Protein AF-A0A958J6W6-F1 (afdb_monomer_lite)

Structure (mmCIF, N/CA/C/O backbone):
data_AF-A0A958J6W6-F1
#
_entry.id   AF-A0A958J6W6-F1
#
loop_
_atom_site.group_PDB
_atom_site.id
_atom_site.type_symbol
_atom_site.label_atom_id
_atom_site.label_alt_id
_atom_site.label_comp_id
_atom_site.label_asym_id
_atom_site.label_entity_id
_atom_site.label_seq_id
_atom_site.pdbx_PDB_ins_code
_atom_site.Cartn_x
_atom_site.Cartn_y
_atom_site.Cartn_z
_atom_site.occupancy
_atom_site.B_iso_or_equiv
_atom_site.auth_seq_id
_atom_site.auth_comp_id
_atom_site.auth_asym_id
_atom_site.auth_atom_id
_atom_site.pdbx_PDB_model_num
ATOM 1 N N . MET A 1 1 ? -2.594 -6.835 36.289 1.00 61.44 1 MET A N 1
ATOM 2 C CA . MET A 1 1 ? -3.325 -6.197 35.176 1.00 61.44 1 MET A CA 1
ATOM 3 C C . MET A 1 1 ? -4.659 -6.892 35.037 1.00 61.44 1 MET A C 1
ATOM 5 O O . MET A 1 1 ? -4.694 -8.109 35.154 1.00 61.44 1 MET A O 1
ATOM 9 N N . ASP A 1 2 ? -5.726 -6.126 34.840 1.00 87.94 2 ASP A N 1
ATOM 10 C CA . ASP A 1 2 ? -7.043 -6.657 34.483 1.00 87.94 2 ASP A CA 1
ATOM 11 C C . ASP A 1 2 ? -6.951 -7.395 33.130 1.00 87.94 2 ASP A C 1
ATOM 13 O O . ASP A 1 2 ? -6.199 -6.972 32.248 1.00 87.94 2 ASP A O 1
ATOM 17 N N . GLN A 1 3 ? -7.680 -8.495 32.948 1.00 89.38 3 GLN A N 1
ATOM 18 C CA . GLN A 1 3 ? -7.662 -9.284 31.710 1.00 89.38 3 GLN A CA 1
ATOM 19 C C . GLN A 1 3 ? -8.033 -8.423 30.493 1.00 89.38 3 GLN A C 1
ATOM 21 O O . GLN A 1 3 ? -7.409 -8.541 29.438 1.00 89.38 3 GLN A O 1
ATOM 26 N N . ILE A 1 4 ? -8.978 -7.494 30.666 1.00 91.00 4 ILE A N 1
ATOM 27 C CA . ILE A 1 4 ? -9.380 -6.542 29.622 1.00 91.00 4 ILE A CA 1
ATOM 28 C C . ILE A 1 4 ? -8.216 -5.613 29.248 1.00 91.00 4 ILE A C 1
ATOM 30 O O . ILE A 1 4 ? -8.018 -5.318 28.072 1.00 91.00 4 ILE A O 1
ATOM 34 N N . SER A 1 5 ? -7.398 -5.193 30.221 1.00 92.69 5 SER A N 1
ATOM 35 C CA . SER A 1 5 ? -6.236 -4.332 29.953 1.00 92.69 5 SER A CA 1
ATOM 36 C C . SER A 1 5 ? -5.160 -5.041 29.122 1.00 92.69 5 SER A C 1
ATOM 38 O O . SER A 1 5 ? -4.642 -4.453 28.176 1.00 92.69 5 SER A O 1
ATOM 40 N N . VAL A 1 6 ? -4.889 -6.324 29.399 1.00 94.50 6 VAL A N 1
ATOM 41 C CA . VAL A 1 6 ? -3.948 -7.139 28.605 1.00 94.50 6 VAL A CA 1
ATOM 42 C C . VAL A 1 6 ? -4.459 -7.305 27.172 1.00 94.50 6 VAL A C 1
ATOM 44 O O . VAL A 1 6 ? -3.702 -7.130 26.216 1.00 94.50 6 VAL A O 1
ATOM 47 N N . LEU A 1 7 ? -5.749 -7.615 27.014 1.00 94.31 7 LEU A N 1
ATOM 48 C CA . LEU A 1 7 ? -6.381 -7.774 25.705 1.00 94.31 7 LEU A CA 1
ATOM 49 C C . LEU A 1 7 ? -6.313 -6.477 24.885 1.00 94.31 7 LEU A C 1
ATOM 51 O O . LEU A 1 7 ? -5.967 -6.507 23.704 1.00 94.31 7 LEU A O 1
ATOM 55 N N . LEU A 1 8 ? -6.592 -5.332 25.515 1.00 95.12 8 LEU A N 1
ATOM 56 C CA . LEU A 1 8 ? -6.532 -4.022 24.870 1.00 95.12 8 LEU A CA 1
ATOM 57 C C . LEU A 1 8 ? -5.110 -3.667 24.409 1.00 95.12 8 LEU A C 1
ATOM 59 O O . LEU A 1 8 ? -4.940 -3.106 23.325 1.00 95.12 8 LEU A O 1
ATOM 63 N N . GLU A 1 9 ? -4.082 -4.005 25.191 1.00 96.12 9 GLU A N 1
ATOM 64 C CA . GLU A 1 9 ? -2.683 -3.804 24.793 1.00 96.12 9 GLU A CA 1
ATOM 65 C C . GLU A 1 9 ? -2.299 -4.657 23.579 1.00 96.12 9 GLU A C 1
ATOM 67 O O . GLU A 1 9 ? -1.703 -4.143 22.628 1.00 96.12 9 GLU A O 1
ATOM 72 N N . GLN A 1 10 ? -2.688 -5.937 23.569 1.00 95.62 10 GLN A N 1
ATOM 73 C CA . GLN A 1 10 ? -2.473 -6.824 22.422 1.00 95.62 10 GLN A CA 1
ATOM 74 C C . GLN A 1 10 ? -3.181 -6.299 21.171 1.00 95.62 10 GLN A C 1
ATOM 76 O O . GLN A 1 10 ? -2.563 -6.210 20.108 1.00 95.62 10 GLN A O 1
ATOM 81 N N . TYR A 1 11 ? -4.444 -5.893 21.313 1.00 96.44 11 TYR A N 1
ATOM 82 C CA . TYR A 1 11 ? -5.234 -5.294 20.242 1.00 96.44 11 TYR A CA 1
ATOM 83 C C . TYR A 1 11 ? -4.547 -4.050 19.670 1.00 96.44 11 TYR A C 1
ATOM 85 O O . TYR A 1 11 ? -4.305 -3.975 18.466 1.00 96.44 11 TYR A O 1
ATOM 93 N N . LYS A 1 12 ? -4.142 -3.107 20.530 1.00 96.31 12 LYS A N 1
ATOM 94 C CA . LYS A 1 12 ? -3.478 -1.863 20.120 1.00 96.31 12 LYS A CA 1
ATOM 95 C C . LYS A 1 12 ? -2.192 -2.129 19.334 1.00 96.31 12 LYS A C 1
ATOM 97 O O . LYS A 1 12 ? -2.009 -1.562 18.258 1.00 96.31 12 LYS A O 1
ATOM 102 N N . LEU A 1 13 ? -1.324 -3.010 19.840 1.00 97.00 13 LEU A N 1
ATOM 103 C CA . LEU A 1 13 ? -0.083 -3.386 19.155 1.00 97.00 13 LEU A CA 1
ATOM 104 C C . LEU A 1 13 ? -0.365 -4.053 17.804 1.00 97.00 13 LEU A C 1
ATOM 106 O O . LEU A 1 13 ? 0.324 -3.794 16.816 1.00 97.00 13 LEU A O 1
ATOM 110 N N . TYR A 1 14 ? -1.381 -4.914 17.742 1.00 96.75 14 TYR A N 1
ATOM 111 C CA . TYR A 1 14 ? -1.708 -5.642 16.523 1.00 96.75 14 TYR A CA 1
ATOM 112 C C . TYR A 1 14 ? -2.305 -4.744 15.436 1.00 96.75 14 TYR A C 1
ATOM 114 O O . TYR A 1 14 ? -1.913 -4.851 14.269 1.00 96.75 14 TYR A O 1
ATOM 122 N N . VAL A 1 15 ? -3.180 -3.817 15.826 1.00 97.25 15 VAL A N 1
ATOM 123 C CA . VAL A 1 15 ? -3.728 -2.768 14.960 1.00 97.25 15 VAL A CA 1
ATOM 124 C C . VAL A 1 15 ? -2.617 -1.873 14.414 1.00 97.25 15 VAL A C 1
ATOM 126 O O . VAL A 1 15 ? -2.547 -1.651 13.206 1.00 97.25 15 VAL A O 1
ATOM 129 N N . GLU A 1 16 ? -1.679 -1.439 15.259 1.00 97.44 16 GLU A N 1
ATOM 130 C CA . GLU A 1 16 ? -0.529 -0.647 14.809 1.00 97.44 16 GLU A CA 1
ATOM 131 C C . GLU A 1 16 ? 0.316 -1.416 13.779 1.00 97.44 16 GLU A C 1
ATOM 133 O O . GLU A 1 16 ? 0.753 -0.868 12.765 1.00 97.44 16 GLU A O 1
ATOM 138 N N . MET A 1 17 ? 0.517 -2.721 13.979 1.00 96.44 17 MET A N 1
ATOM 139 C CA . MET A 1 17 ? 1.195 -3.555 12.987 1.00 96.44 17 MET A CA 1
ATOM 140 C C . MET A 1 17 ? 0.419 -3.673 11.668 1.00 96.44 17 MET A C 1
ATOM 142 O O . MET A 1 17 ? 1.054 -3.797 10.619 1.00 96.44 17 MET A O 1
ATOM 146 N N . ALA A 1 18 ? -0.917 -3.675 11.691 1.00 96.69 18 ALA A N 1
ATOM 147 C CA . ALA A 1 18 ? -1.735 -3.667 10.477 1.00 96.69 18 ALA A CA 1
ATOM 148 C C . ALA A 1 18 ? -1.599 -2.338 9.717 1.00 96.69 18 ALA A C 1
ATOM 150 O O . ALA A 1 18 ? -1.358 -2.341 8.507 1.00 96.69 18 ALA A O 1
ATOM 151 N N . ASP A 1 19 ? -1.615 -1.207 10.422 1.00 96.44 19 ASP A N 1
ATOM 152 C CA . ASP A 1 19 ? -1.372 0.103 9.813 1.00 96.44 19 ASP A CA 1
ATOM 153 C C . ASP A 1 19 ? 0.033 0.199 9.188 1.00 96.44 19 ASP A C 1
ATOM 155 O O . ASP A 1 19 ? 0.195 0.568 8.021 1.00 96.44 19 ASP A O 1
ATOM 159 N N . ARG A 1 20 ? 1.065 -0.288 9.891 1.00 97.19 20 ARG A N 1
ATOM 160 C CA . ARG A 1 20 ? 2.438 -0.356 9.356 1.00 97.19 20 ARG A CA 1
ATOM 161 C C . ARG A 1 20 ? 2.538 -1.163 8.052 1.00 97.19 20 ARG A C 1
ATOM 163 O O . ARG A 1 20 ? 3.375 -0.837 7.205 1.00 97.19 20 ARG A O 1
ATOM 170 N N . VAL A 1 21 ? 1.706 -2.192 7.849 1.00 96.62 21 VAL A N 1
ATOM 171 C CA . VAL A 1 21 ? 1.630 -2.925 6.566 1.00 96.62 21 VAL A CA 1
ATOM 172 C C . VAL A 1 21 ? 1.070 -2.030 5.460 1.00 96.62 21 VAL A C 1
ATOM 174 O O . VAL A 1 21 ? 1.618 -2.008 4.355 1.00 96.62 21 VAL A O 1
ATOM 177 N N . SER A 1 22 ? 0.032 -1.248 5.754 1.00 95.62 22 SER A N 1
ATOM 178 C CA . SER A 1 22 ? -0.544 -0.278 4.815 1.00 95.62 22 SER A CA 1
ATOM 179 C C . SER A 1 22 ? 0.453 0.824 4.440 1.00 95.62 22 SER A C 1
ATOM 181 O O . SER A 1 22 ? 0.615 1.121 3.250 1.00 95.62 22 SER A O 1
ATOM 183 N N . ILE A 1 23 ? 1.204 1.352 5.414 1.00 97.75 23 ILE A N 1
ATOM 184 C CA . ILE A 1 23 ? 2.298 2.310 5.181 1.00 97.75 23 ILE A CA 1
ATOM 185 C C . ILE A 1 23 ? 3.367 1.697 4.271 1.00 97.75 23 ILE A C 1
ATOM 187 O O . ILE A 1 23 ? 3.778 2.323 3.287 1.00 97.75 23 ILE A O 1
ATOM 191 N N . ARG A 1 24 ? 3.790 0.458 4.549 1.00 97.12 24 ARG A N 1
ATOM 192 C CA . ARG A 1 24 ? 4.804 -0.244 3.750 1.00 97.12 24 ARG A CA 1
ATOM 193 C C . ARG A 1 24 ? 4.335 -0.481 2.314 1.00 97.12 24 ARG A C 1
ATOM 195 O O . ARG A 1 24 ? 5.091 -0.216 1.383 1.00 97.12 24 ARG A O 1
ATOM 202 N N . ARG A 1 25 ? 3.071 -0.873 2.115 1.00 97.25 25 ARG A N 1
ATOM 203 C CA . ARG A 1 25 ? 2.450 -0.968 0.782 1.00 97.25 25 ARG A CA 1
ATOM 204 C C . ARG A 1 25 ? 2.529 0.368 0.035 1.00 97.25 25 ARG A C 1
ATOM 206 O O . ARG A 1 25 ? 2.893 0.392 -1.140 1.00 97.25 25 ARG A O 1
ATOM 213 N N . GLY A 1 26 ? 2.234 1.478 0.716 1.00 97.62 26 GLY A N 1
ATOM 214 C CA . GLY A 1 26 ? 2.348 2.827 0.157 1.00 97.62 26 GLY A CA 1
ATOM 215 C C . GLY A 1 26 ? 3.783 3.210 -0.225 1.00 97.62 26 GLY A C 1
ATOM 216 O O . GLY A 1 26 ? 4.007 3.773 -1.296 1.00 97.62 26 GLY A O 1
ATOM 217 N N . GLN A 1 27 ? 4.769 2.868 0.609 1.00 97.88 27 GLN A N 1
ATOM 218 C CA . GLN A 1 27 ? 6.191 3.072 0.307 1.00 97.88 27 GLN A CA 1
ATOM 219 C C . GLN A 1 27 ? 6.638 2.249 -0.907 1.00 97.88 27 GLN A C 1
ATOM 221 O O . GLN A 1 27 ? 7.286 2.792 -1.799 1.00 97.88 27 GLN A O 1
ATOM 226 N N . THR A 1 28 ? 6.245 0.975 -0.985 1.00 97.50 28 THR A N 1
ATOM 227 C CA . THR A 1 28 ? 6.544 0.113 -2.134 1.00 97.50 28 THR A CA 1
ATOM 228 C C . THR A 1 28 ? 5.930 0.652 -3.427 1.00 97.50 28 THR A C 1
ATOM 230 O O . THR A 1 28 ? 6.619 0.689 -4.442 1.00 97.50 28 THR A O 1
ATOM 233 N N . ASN A 1 29 ? 4.686 1.144 -3.400 1.00 97.69 29 ASN A N 1
ATOM 234 C CA . ASN A 1 29 ? 4.079 1.806 -4.562 1.00 97.69 29 ASN A CA 1
ATOM 235 C C . ASN A 1 29 ? 4.913 2.994 -5.048 1.00 97.69 29 ASN A C 1
ATOM 237 O O . ASN A 1 29 ? 5.252 3.068 -6.226 1.00 97.69 29 ASN A O 1
ATOM 241 N N . ARG A 1 30 ? 5.278 3.906 -4.138 1.00 98.25 30 ARG A N 1
ATOM 242 C CA . ARG A 1 30 ? 6.100 5.075 -4.484 1.00 98.25 30 ARG A CA 1
ATOM 243 C C . ARG A 1 30 ? 7.451 4.668 -5.066 1.00 98.25 30 ARG A C 1
ATOM 245 O O . ARG A 1 30 ? 7.872 5.245 -6.059 1.00 98.25 30 ARG A O 1
ATOM 252 N N . PHE A 1 31 ? 8.095 3.654 -4.491 1.00 98.12 31 PHE A N 1
ATOM 253 C CA . PHE A 1 31 ? 9.358 3.124 -4.998 1.00 98.12 31 PHE A CA 1
ATOM 254 C C . PHE A 1 31 ? 9.247 2.659 -6.458 1.00 98.12 31 PHE A C 1
ATOM 256 O O . PHE A 1 31 ? 10.030 3.109 -7.292 1.00 98.12 31 PHE A O 1
ATOM 263 N N . TYR A 1 32 ? 8.261 1.816 -6.788 1.00 98.12 32 TYR A N 1
ATOM 264 C CA . TYR A 1 32 ? 8.093 1.312 -8.157 1.00 98.12 32 TYR A CA 1
ATOM 265 C C . TYR A 1 32 ? 7.721 2.412 -9.153 1.00 98.12 32 TYR A C 1
ATOM 267 O O . TYR A 1 32 ? 8.249 2.419 -10.262 1.00 98.12 32 TYR A O 1
ATOM 275 N N . ILE A 1 33 ? 6.876 3.370 -8.759 1.00 98.25 33 ILE A N 1
ATOM 276 C CA . ILE A 1 33 ? 6.530 4.524 -9.603 1.00 98.25 33 ILE A CA 1
ATOM 277 C C . ILE A 1 33 ? 7.775 5.358 -9.916 1.00 98.25 33 ILE A C 1
ATOM 279 O O . ILE A 1 33 ? 8.011 5.680 -11.081 1.00 98.25 33 ILE A O 1
ATOM 283 N N . SER A 1 34 ? 8.594 5.675 -8.909 1.00 98.25 34 SER A N 1
ATOM 284 C CA . SER A 1 34 ? 9.837 6.428 -9.106 1.00 98.25 34 SER A CA 1
ATOM 285 C C . SER A 1 34 ? 10.835 5.657 -9.967 1.00 98.25 34 SER A C 1
ATOM 287 O O . SER A 1 34 ? 11.457 6.239 -10.852 1.00 98.25 34 SER A O 1
ATOM 289 N N . LEU A 1 35 ? 10.963 4.345 -9.751 1.00 97.75 35 LEU A N 1
ATOM 290 C CA . LEU A 1 35 ? 11.867 3.487 -10.514 1.00 97.75 35 LEU A CA 1
ATOM 291 C C . LEU A 1 35 ? 11.467 3.406 -11.994 1.00 97.75 35 LEU A C 1
ATOM 293 O O . LEU A 1 35 ? 12.309 3.605 -12.867 1.00 97.75 35 LEU A O 1
ATOM 297 N N . LEU A 1 36 ? 10.187 3.156 -12.283 1.00 97.25 36 LEU A N 1
ATOM 298 C CA . LEU A 1 36 ? 9.672 3.085 -13.653 1.00 97.25 36 LEU A CA 1
ATOM 299 C C . LEU A 1 36 ? 9.731 4.448 -14.354 1.00 97.25 36 LEU A C 1
ATOM 301 O O . LEU A 1 36 ? 10.129 4.517 -15.514 1.00 97.25 36 LEU A O 1
ATOM 305 N N . SER A 1 37 ? 9.412 5.534 -13.644 1.00 97.44 37 SER A N 1
ATOM 306 C CA . SER A 1 37 ? 9.566 6.900 -14.165 1.00 97.44 37 SER A CA 1
ATOM 307 C C . SER A 1 37 ? 11.027 7.218 -14.493 1.00 97.44 37 SER A C 1
ATOM 309 O O . SER A 1 37 ? 11.319 7.775 -15.547 1.00 97.44 37 SER A O 1
ATOM 311 N N . GLY A 1 38 ? 11.963 6.825 -13.624 1.00 96.62 38 GLY A N 1
ATOM 312 C CA . GLY A 1 38 ? 13.397 6.987 -13.860 1.00 96.62 38 GLY A CA 1
ATOM 313 C C . GLY A 1 38 ? 13.878 6.218 -15.092 1.00 96.62 38 GLY A C 1
ATOM 314 O O . GLY A 1 38 ? 14.588 6.779 -15.924 1.00 96.62 38 GLY A O 1
ATOM 315 N N . LEU A 1 39 ? 13.440 4.964 -15.252 1.00 94.81 39 LEU A N 1
ATOM 316 C CA . LEU A 1 39 ? 13.730 4.164 -16.447 1.00 94.81 39 LEU A CA 1
ATOM 317 C C . LEU A 1 39 ? 13.180 4.814 -17.720 1.00 94.81 39 LEU A C 1
ATOM 319 O O . LEU A 1 39 ? 13.890 4.871 -18.721 1.00 94.81 39 LEU A O 1
ATOM 323 N N . LEU A 1 40 ? 11.955 5.345 -17.679 1.00 94.75 40 LEU A N 1
ATOM 324 C CA . LEU A 1 40 ? 11.361 6.046 -18.816 1.00 94.75 40 LEU A CA 1
ATOM 325 C C . LEU A 1 40 ? 12.184 7.283 -19.205 1.00 94.75 40 LEU A C 1
ATOM 327 O O . LEU A 1 40 ? 12.506 7.460 -20.378 1.00 94.75 40 LEU A O 1
ATOM 331 N N . THR A 1 41 ? 12.591 8.095 -18.228 1.00 94.50 41 THR A N 1
ATOM 332 C CA . THR A 1 41 ? 13.458 9.260 -18.461 1.00 94.50 41 THR A CA 1
ATOM 333 C C . THR A 1 41 ? 14.790 8.858 -19.094 1.00 94.50 41 THR A C 1
ATOM 335 O O . THR A 1 41 ? 15.234 9.503 -20.042 1.00 94.50 41 THR A O 1
ATOM 338 N N . LEU A 1 42 ? 15.418 7.773 -18.628 1.00 90.19 42 LEU A N 1
ATOM 339 C CA . LEU A 1 42 ? 16.659 7.267 -19.225 1.00 90.19 42 LEU A CA 1
ATOM 340 C C . LEU A 1 42 ? 16.465 6.863 -20.691 1.00 90.19 42 LEU A C 1
ATOM 342 O O . LEU A 1 42 ? 17.295 7.212 -21.5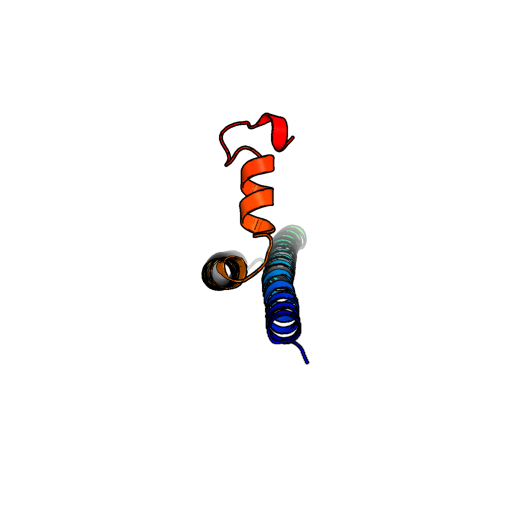29 1.00 90.19 42 LEU A O 1
ATOM 346 N N . VAL A 1 43 ? 15.359 6.189 -21.020 1.00 90.25 43 VAL A N 1
ATOM 347 C CA . VAL A 1 43 ? 15.035 5.834 -22.410 1.00 90.25 43 VAL A CA 1
ATOM 348 C C . VAL A 1 43 ? 14.918 7.087 -23.277 1.00 90.25 43 VAL A C 1
ATOM 350 O O . VAL A 1 43 ? 15.561 7.153 -24.324 1.00 90.25 43 VAL A O 1
ATOM 353 N N . LEU A 1 44 ? 14.176 8.102 -22.832 1.00 89.69 44 LEU A N 1
ATOM 354 C CA . LEU A 1 44 ? 13.999 9.349 -23.585 1.00 89.69 44 LEU A CA 1
ATOM 355 C C . LEU A 1 44 ? 15.336 10.065 -23.838 1.00 89.69 44 LEU A C 1
ATOM 357 O O . LEU A 1 44 ? 15.641 10.423 -24.974 1.00 89.69 44 LEU A O 1
ATOM 361 N N . LEU A 1 45 ? 16.186 10.176 -22.814 1.00 87.38 45 LEU A N 1
ATOM 362 C CA . LEU A 1 45 ? 17.506 10.806 -22.939 1.00 87.38 45 LEU A CA 1
ATOM 363 C C . LEU A 1 45 ? 18.428 10.069 -23.920 1.00 87.38 45 LEU A C 1
ATOM 365 O O . LEU A 1 45 ? 19.203 10.708 -24.636 1.00 87.38 45 LEU A O 1
ATOM 369 N N . THR A 1 46 ? 18.366 8.732 -23.961 1.00 83.00 46 THR A N 1
ATOM 370 C CA . THR A 1 46 ? 19.174 7.946 -24.909 1.00 83.00 46 THR A CA 1
ATOM 371 C C . THR A 1 46 ? 18.744 8.152 -26.359 1.00 83.00 46 THR A C 1
ATOM 373 O O . THR A 1 46 ? 19.606 8.129 -27.238 1.00 83.00 46 THR A O 1
ATOM 376 N N . GLN A 1 47 ? 17.452 8.395 -26.610 1.00 79.25 47 GLN A N 1
ATOM 377 C CA . GLN A 1 47 ? 16.947 8.692 -27.951 1.00 79.25 47 GLN A CA 1
ATOM 378 C C . GLN A 1 47 ? 17.361 10.089 -28.420 1.00 79.25 47 GLN A C 1
ATOM 380 O O . GLN A 1 47 ? 17.835 10.225 -29.544 1.00 79.25 47 GLN A O 1
ATOM 385 N N . GLU A 1 48 ? 17.251 11.110 -27.565 1.00 79.69 48 GLU A N 1
ATOM 386 C CA . GLU A 1 48 ? 17.600 12.488 -27.944 1.00 79.69 48 GLU A CA 1
ATOM 387 C C . GLU A 1 48 ? 19.097 12.680 -28.213 1.00 79.69 48 GLU A C 1
ATOM 389 O O . GLU A 1 48 ? 19.479 13.393 -29.138 1.00 79.69 48 GLU A O 1
ATOM 394 N N . LYS A 1 49 ? 19.965 12.053 -27.410 1.00 75.69 49 LYS A N 1
ATOM 395 C CA . LYS A 1 49 ? 21.419 12.284 -27.477 1.00 75.69 49 LYS A CA 1
ATOM 396 C C . LYS A 1 49 ? 22.168 11.350 -28.430 1.00 75.69 49 LYS A C 1
ATOM 398 O O . LYS A 1 49 ? 23.386 11.464 -28.53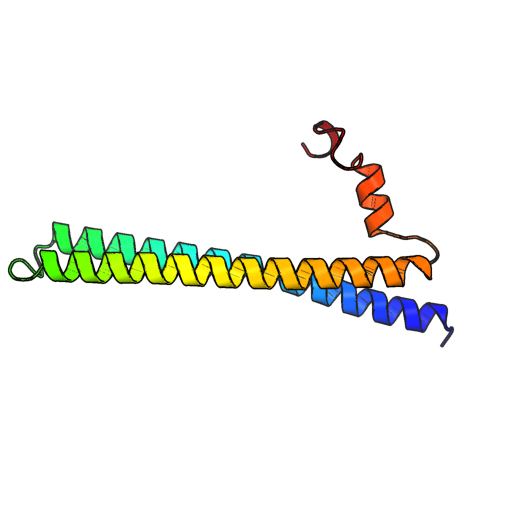8 1.00 75.69 49 LYS A O 1
ATOM 403 N N . GLY A 1 50 ? 21.482 10.408 -29.085 1.00 67.50 50 GLY A N 1
ATOM 404 C CA . GLY A 1 50 ? 22.084 9.497 -30.068 1.00 67.50 50 GLY A CA 1
ATOM 405 C C . GLY A 1 50 ? 23.225 8.618 -29.530 1.00 67.50 50 GLY A C 1
ATOM 406 O O . GLY A 1 50 ? 24.036 8.127 -30.311 1.00 67.50 50 GLY A O 1
ATOM 407 N N . LEU A 1 51 ? 23.304 8.412 -28.208 1.00 63.00 51 LEU A N 1
ATOM 408 C CA . LEU A 1 51 ? 24.470 7.823 -27.525 1.00 63.00 51 LEU A CA 1
ATOM 409 C C . LEU A 1 51 ? 24.773 6.367 -27.930 1.00 63.00 51 LEU A C 1
ATOM 411 O O . LEU A 1 51 ? 25.886 5.899 -27.710 1.00 63.00 51 LEU A O 1
ATOM 415 N N . PHE A 1 52 ? 23.807 5.647 -28.513 1.00 64.94 52 PHE A N 1
ATOM 416 C CA . PHE A 1 52 ? 23.911 4.211 -28.811 1.00 64.94 52 PHE A CA 1
ATOM 417 C C . PHE A 1 52 ? 23.376 3.831 -30.202 1.00 64.94 52 PHE A C 1
ATOM 419 O O . PHE A 1 52 ? 22.690 2.820 -30.348 1.00 64.94 52 PHE A O 1
ATOM 426 N N . SER A 1 53 ? 23.689 4.616 -31.237 1.00 67.38 53 SER A N 1
ATOM 427 C CA . SER A 1 53 ? 23.127 4.467 -32.594 1.00 67.38 53 SER A CA 1
ATOM 428 C C . SER A 1 53 ? 23.232 3.058 -33.210 1.00 67.38 53 SER A C 1
ATOM 430 O O . SER A 1 53 ? 22.324 2.642 -33.922 1.00 67.38 53 SER A O 1
ATOM 432 N N . GLN A 1 54 ? 24.282 2.283 -32.909 1.00 74.06 54 GLN A N 1
ATOM 433 C CA . GLN A 1 54 ? 24.483 0.940 -33.481 1.00 74.06 54 GLN A CA 1
ATOM 434 C C . GLN A 1 54 ? 23.748 -0.191 -32.727 1.00 74.06 54 GLN A C 1
ATOM 436 O O . GLN A 1 54 ? 23.484 -1.245 -33.304 1.00 74.06 54 GLN A O 1
ATOM 441 N N . HIS A 1 55 ? 23.385 0.006 -31.453 1.00 79.94 55 HIS A N 1
ATOM 442 C CA . HIS A 1 55 ? 22.780 -1.034 -30.596 1.00 79.94 55 HIS A CA 1
ATOM 443 C C . HIS A 1 55 ? 21.467 -0.606 -29.921 1.00 79.94 55 HIS A C 1
ATOM 445 O O . HIS A 1 55 ? 20.957 -1.304 -29.041 1.00 79.94 55 HIS A O 1
ATOM 451 N N . GLN A 1 56 ? 20.889 0.516 -30.351 1.00 83.00 56 GLN A N 1
ATOM 452 C CA . GLN A 1 56 ? 19.694 1.119 -29.761 1.00 83.00 56 GLN A CA 1
ATOM 453 C C . GLN A 1 56 ? 18.511 0.147 -29.670 1.00 83.00 56 GLN A C 1
ATOM 455 O O . GLN A 1 56 ? 17.880 0.056 -28.620 1.00 83.00 56 GLN A O 1
ATOM 460 N N . SER A 1 57 ? 18.233 -0.631 -30.721 1.00 84.88 57 SER A N 1
ATOM 461 C CA . SER A 1 57 ? 17.100 -1.568 -30.730 1.00 84.88 57 SER A CA 1
ATOM 462 C C . SER A 1 57 ? 17.220 -2.648 -29.653 1.00 84.88 57 SER A C 1
ATOM 464 O O . SER A 1 57 ? 16.243 -2.952 -28.972 1.00 84.88 57 SER A O 1
ATOM 466 N N . ILE A 1 58 ? 18.420 -3.202 -29.457 1.00 89.31 58 ILE A N 1
ATOM 467 C CA . ILE A 1 58 ? 18.664 -4.247 -28.451 1.00 89.31 58 ILE A CA 1
ATOM 468 C C . ILE A 1 58 ? 18.508 -3.661 -27.045 1.00 89.31 58 ILE A C 1
ATOM 470 O O . ILE A 1 58 ? 17.864 -4.270 -26.191 1.00 89.31 58 ILE A O 1
ATOM 474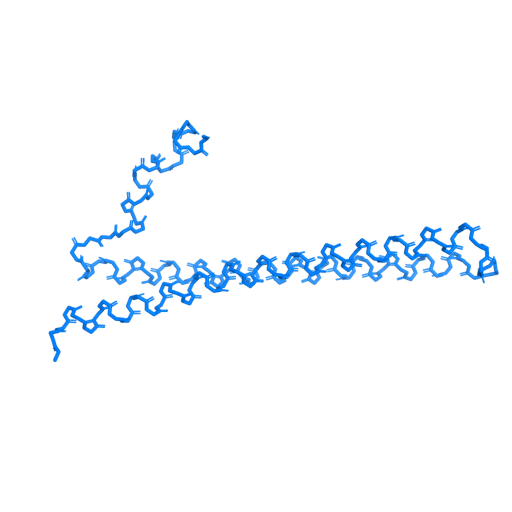 N N . LEU A 1 59 ? 19.046 -2.459 -26.818 1.00 88.69 59 LEU A N 1
ATOM 475 C CA . LEU A 1 59 ? 18.940 -1.768 -25.536 1.00 88.69 59 LEU A CA 1
ATOM 476 C C . LEU A 1 59 ? 17.482 -1.437 -25.186 1.00 88.69 59 LEU A C 1
ATOM 478 O O . LEU A 1 59 ? 17.062 -1.669 -24.055 1.00 88.69 59 LEU A O 1
ATOM 482 N N . LEU A 1 60 ? 16.685 -0.973 -26.153 1.00 89.81 60 LEU A N 1
ATOM 483 C CA . LEU A 1 60 ? 15.258 -0.705 -25.949 1.00 89.81 60 LEU A CA 1
ATOM 484 C C . LEU A 1 60 ? 14.477 -1.973 -25.590 1.00 89.81 60 LEU A C 1
ATOM 486 O O . LEU A 1 60 ? 13.678 -1.949 -24.656 1.00 89.81 60 LEU A O 1
ATOM 490 N N . VAL A 1 61 ? 14.735 -3.089 -26.280 1.00 92.25 61 VAL A N 1
ATOM 491 C CA . VAL A 1 61 ? 14.109 -4.382 -25.957 1.00 92.25 61 VAL A CA 1
ATOM 492 C C . VAL A 1 61 ? 14.509 -4.842 -24.554 1.00 92.25 61 VAL A C 1
ATOM 494 O O . VAL A 1 61 ? 13.649 -5.260 -23.780 1.00 92.25 61 VAL A O 1
ATOM 497 N N . ALA A 1 62 ? 15.785 -4.715 -24.186 1.00 92.88 62 ALA A N 1
ATOM 498 C CA . ALA A 1 62 ? 16.262 -5.074 -22.854 1.00 92.88 62 ALA A CA 1
ATOM 499 C C . ALA A 1 62 ? 15.591 -4.234 -21.752 1.00 92.88 62 ALA A C 1
ATOM 501 O O . ALA A 1 62 ? 15.133 -4.785 -20.750 1.00 92.88 62 ALA A O 1
ATOM 502 N N . VAL A 1 63 ? 15.467 -2.915 -21.947 1.00 94.06 63 VAL A N 1
ATOM 503 C CA . VAL A 1 63 ? 14.782 -2.027 -20.993 1.00 94.06 63 VAL A CA 1
ATOM 504 C C . VAL A 1 63 ? 13.284 -2.329 -20.922 1.00 94.06 63 VAL A C 1
ATOM 506 O O . VAL A 1 63 ? 12.720 -2.327 -19.829 1.00 94.06 63 VAL A O 1
ATOM 509 N N . ALA A 1 64 ? 12.638 -2.649 -22.045 1.00 93.75 64 ALA A N 1
ATOM 510 C CA . ALA A 1 64 ? 11.234 -3.053 -22.056 1.00 93.75 64 ALA A CA 1
ATOM 511 C C . ALA A 1 64 ? 11.011 -4.342 -21.247 1.00 93.75 64 ALA A C 1
ATOM 513 O O . ALA A 1 64 ? 10.113 -4.391 -20.404 1.00 93.75 64 ALA A O 1
ATOM 514 N N . LEU A 1 65 ? 11.862 -5.358 -21.434 1.00 97.06 65 LEU A N 1
ATOM 515 C CA . LEU A 1 65 ? 11.814 -6.599 -20.653 1.00 97.06 65 LEU A CA 1
ATOM 516 C C . LEU A 1 65 ? 12.047 -6.343 -19.159 1.00 97.06 65 LEU A C 1
ATOM 518 O O . LEU A 1 65 ? 11.323 -6.888 -18.323 1.00 97.06 65 LEU A O 1
ATOM 522 N N . LEU A 1 66 ? 13.001 -5.471 -18.816 1.00 97.12 66 LEU A N 1
ATOM 523 C CA . LEU A 1 66 ? 13.235 -5.051 -17.434 1.00 97.12 66 LEU A CA 1
ATOM 524 C C . LEU A 1 66 ? 11.998 -4.359 -16.842 1.00 97.12 66 LEU A C 1
ATOM 526 O O . LEU A 1 66 ? 11.596 -4.676 -15.725 1.00 97.12 66 LEU A O 1
ATOM 530 N N . GLY A 1 67 ? 11.361 -3.457 -17.592 1.00 97.38 67 GLY A N 1
ATOM 531 C CA . GLY A 1 67 ? 10.132 -2.779 -17.181 1.00 97.38 67 GLY A CA 1
ATOM 532 C C . GLY A 1 67 ? 8.988 -3.758 -16.904 1.00 97.38 67 GLY A C 1
ATOM 533 O O . GLY A 1 67 ? 8.348 -3.677 -15.856 1.00 97.38 67 GLY A O 1
ATOM 534 N N . VAL A 1 68 ? 8.777 -4.739 -17.788 1.00 97.75 68 VAL A N 1
ATOM 535 C CA . VAL A 1 68 ? 7.775 -5.802 -17.590 1.00 97.75 68 VAL A CA 1
ATOM 536 C C . VAL A 1 68 ? 8.080 -6.625 -16.336 1.00 97.75 68 VAL A C 1
ATOM 538 O O . VAL A 1 68 ? 7.180 -6.867 -15.527 1.00 97.75 68 VAL A O 1
ATOM 541 N N . ALA A 1 69 ? 9.342 -7.011 -16.126 1.00 98.31 69 ALA A N 1
ATOM 542 C CA . ALA A 1 69 ? 9.757 -7.749 -14.936 1.00 98.31 69 ALA A CA 1
ATOM 543 C C . ALA A 1 69 ? 9.517 -6.943 -13.645 1.00 98.31 69 ALA A C 1
ATOM 545 O O . ALA A 1 69 ? 8.995 -7.478 -12.665 1.00 98.31 69 ALA A O 1
ATOM 546 N N . LEU A 1 70 ? 9.822 -5.642 -13.651 1.00 98.12 70 LEU A N 1
ATOM 547 C CA . LEU A 1 70 ? 9.559 -4.750 -12.520 1.00 98.12 70 LEU A CA 1
ATOM 548 C C . LEU A 1 70 ? 8.062 -4.603 -12.236 1.00 98.12 70 LEU A C 1
ATOM 550 O O . LEU A 1 70 ? 7.667 -4.662 -11.073 1.00 98.12 70 LEU A O 1
ATOM 554 N N . CYS A 1 71 ? 7.219 -4.485 -13.264 1.00 98.12 71 CYS A N 1
ATOM 555 C CA . CYS A 1 71 ? 5.763 -4.473 -13.107 1.00 98.12 71 CYS A CA 1
ATOM 556 C C . CYS A 1 71 ? 5.235 -5.783 -12.500 1.00 98.12 71 CYS A C 1
ATOM 558 O O . CYS A 1 71 ? 4.369 -5.756 -11.620 1.00 98.12 71 CYS A O 1
ATOM 560 N N . ALA A 1 72 ? 5.773 -6.933 -12.917 1.00 98.44 72 ALA A N 1
ATOM 561 C CA . ALA A 1 72 ? 5.415 -8.224 -12.334 1.00 98.44 72 ALA A CA 1
ATOM 562 C C . ALA A 1 72 ? 5.801 -8.296 -10.846 1.00 98.44 72 ALA A C 1
ATOM 564 O O . ALA A 1 72 ? 4.965 -8.651 -10.009 1.00 98.44 72 ALA A O 1
ATOM 565 N N . LEU A 1 73 ? 7.026 -7.886 -10.497 1.00 98.19 73 LEU A N 1
ATOM 566 C CA . LEU A 1 73 ? 7.492 -7.811 -9.108 1.00 98.19 73 LEU A CA 1
ATOM 567 C C . LEU A 1 73 ? 6.663 -6.834 -8.269 1.00 98.19 73 LEU A C 1
ATOM 569 O O . LEU A 1 73 ? 6.341 -7.127 -7.114 1.00 98.19 73 LEU A O 1
ATOM 573 N N . TRP A 1 74 ?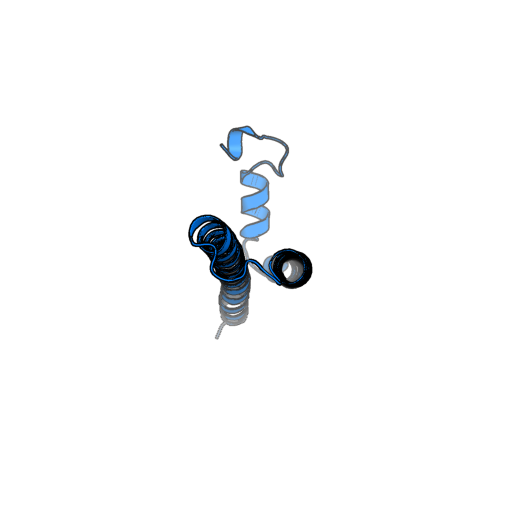 6.277 -5.695 -8.842 1.00 98.44 74 TRP A N 1
ATOM 574 C CA . TRP A 1 74 ? 5.409 -4.731 -8.179 1.00 98.44 74 TRP A CA 1
ATOM 575 C C . TRP A 1 74 ? 4.065 -5.365 -7.824 1.00 98.44 74 TRP A C 1
ATOM 577 O O . TRP A 1 74 ? 3.664 -5.357 -6.659 1.00 98.44 74 TRP A O 1
ATOM 587 N N . ASN A 1 75 ? 3.407 -6.003 -8.792 1.00 98.19 75 ASN A N 1
ATOM 588 C CA . ASN A 1 75 ? 2.133 -6.682 -8.572 1.00 98.19 75 ASN A CA 1
ATOM 589 C C . ASN A 1 75 ? 2.238 -7.789 -7.505 1.00 98.19 75 ASN A C 1
ATOM 591 O O . ASN A 1 75 ? 1.360 -7.887 -6.647 1.00 98.19 75 ASN A O 1
ATOM 595 N N . ILE A 1 76 ? 3.316 -8.584 -7.499 1.00 98.25 76 ILE A N 1
ATOM 596 C CA . ILE A 1 76 ? 3.556 -9.606 -6.464 1.00 98.25 76 ILE A CA 1
ATOM 597 C C . ILE A 1 76 ? 3.642 -8.963 -5.073 1.00 98.25 76 ILE A C 1
ATOM 599 O O . ILE A 1 76 ? 2.949 -9.399 -4.152 1.00 98.25 76 ILE A O 1
ATOM 603 N N . ASN A 1 77 ? 4.428 -7.894 -4.923 1.00 97.81 77 ASN A N 1
ATOM 604 C CA . ASN A 1 77 ? 4.568 -7.198 -3.645 1.00 97.81 77 ASN A CA 1
ATOM 605 C C . ASN A 1 77 ? 3.234 -6.627 -3.143 1.00 97.81 77 ASN A C 1
ATOM 607 O O . ASN A 1 77 ? 2.875 -6.818 -1.981 1.00 97.81 77 ASN A O 1
ATOM 611 N N . ILE A 1 78 ? 2.452 -5.980 -4.010 1.00 97.44 78 ILE A N 1
ATOM 612 C CA . ILE A 1 78 ? 1.149 -5.419 -3.619 1.00 97.44 78 ILE A CA 1
ATOM 613 C C . ILE A 1 78 ? 0.151 -6.509 -3.236 1.00 97.44 78 ILE A C 1
ATOM 615 O O . IL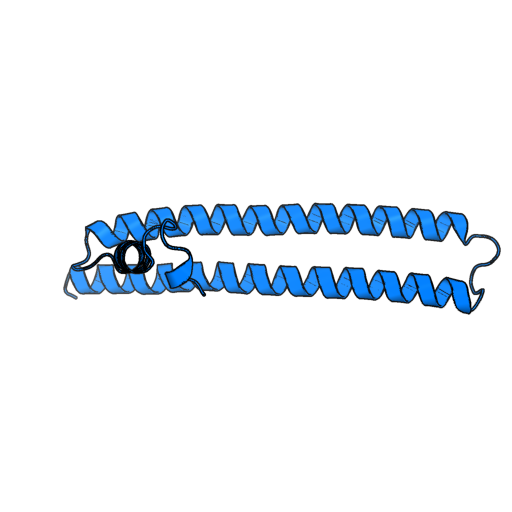E A 1 78 ? -0.583 -6.348 -2.257 1.00 97.44 78 ILE A O 1
ATOM 619 N N . ARG A 1 79 ? 0.152 -7.642 -3.946 1.00 97.69 79 ARG A N 1
ATOM 620 C CA . ARG A 1 79 ? -0.672 -8.801 -3.581 1.00 97.69 79 ARG A CA 1
ATOM 621 C C . ARG A 1 79 ? -0.282 -9.367 -2.219 1.00 97.69 79 ARG A C 1
ATOM 623 O O . ARG A 1 79 ? -1.182 -9.620 -1.423 1.00 97.69 79 ARG A O 1
ATOM 630 N N . SER A 1 80 ? 1.014 -9.492 -1.938 1.00 97.56 80 SER A N 1
ATOM 631 C CA . SER A 1 80 ? 1.523 -9.960 -0.644 1.00 97.56 80 SER A CA 1
ATOM 632 C C . SER A 1 80 ? 1.053 -9.062 0.506 1.00 97.56 80 SER A C 1
ATOM 634 O O . SER A 1 80 ? 0.442 -9.542 1.462 1.00 97.56 80 SER A O 1
ATOM 636 N N . TYR A 1 81 ? 1.199 -7.736 0.375 1.00 97.38 81 TYR A N 1
ATOM 637 C CA . TYR A 1 81 ? 0.698 -6.804 1.391 1.00 97.38 81 TYR A CA 1
ATOM 638 C C . TYR A 1 81 ? -0.818 -6.869 1.558 1.00 97.38 81 TYR A C 1
ATOM 640 O O . TYR A 1 81 ? -1.307 -6.825 2.684 1.00 97.38 81 TYR A O 1
ATOM 648 N N . ARG A 1 82 ? -1.576 -7.004 0.463 1.00 95.94 82 ARG A N 1
ATOM 649 C CA . ARG A 1 82 ? -3.035 -7.159 0.529 1.00 95.94 82 ARG A CA 1
ATOM 650 C C . ARG A 1 82 ? -3.427 -8.429 1.285 1.00 95.94 82 ARG A C 1
ATOM 652 O O . ARG A 1 82 ? -4.309 -8.365 2.135 1.00 95.94 82 ARG A O 1
ATOM 659 N N . GLN A 1 83 ? -2.782 -9.557 0.993 1.00 97.69 83 GLN A N 1
ATOM 660 C CA . GLN A 1 83 ? -3.042 -10.833 1.666 1.00 97.69 83 GLN A CA 1
ATOM 661 C C . GLN A 1 83 ? -2.727 -10.747 3.160 1.00 97.69 83 GLN A C 1
ATOM 663 O O . GLN A 1 83 ? -3.578 -11.086 3.981 1.00 97.69 83 GLN A O 1
ATOM 668 N N . LEU A 1 84 ? -1.553 -10.218 3.514 1.00 97.56 84 LEU A N 1
ATOM 669 C CA . LEU A 1 84 ? -1.155 -10.042 4.908 1.00 97.56 84 LEU A CA 1
ATOM 670 C C . LEU A 1 84 ? -2.120 -9.122 5.661 1.00 97.56 84 LEU A C 1
ATOM 672 O O . LEU A 1 84 ? -2.531 -9.445 6.771 1.00 97.56 84 LEU A O 1
ATOM 676 N N . ASN A 1 85 ? -2.510 -7.999 5.056 1.00 96.88 85 ASN A N 1
ATOM 677 C CA . ASN A 1 85 ? -3.441 -7.068 5.683 1.00 96.88 85 ASN A CA 1
ATOM 678 C C . ASN A 1 85 ? -4.827 -7.702 5.870 1.00 96.88 85 ASN A C 1
ATOM 680 O O . ASN A 1 85 ? -5.412 -7.580 6.936 1.00 96.88 85 ASN A O 1
ATOM 684 N N . THR A 1 86 ? -5.312 -8.459 4.882 1.00 96.81 86 THR A N 1
ATOM 685 C CA . THR A 1 86 ? -6.587 -9.194 4.988 1.00 96.81 86 THR A CA 1
ATOM 686 C C . THR A 1 86 ? -6.564 -10.177 6.162 1.00 96.81 86 THR A C 1
ATOM 688 O O . THR A 1 86 ? -7.496 -10.207 6.961 1.00 96.81 86 THR A O 1
ATOM 691 N N . ALA A 1 87 ? -5.479 -10.946 6.312 1.00 97.62 87 ALA A N 1
ATOM 692 C CA . ALA A 1 87 ? -5.319 -11.869 7.435 1.00 97.62 87 ALA A CA 1
ATOM 693 C C . ALA A 1 87 ? -5.267 -11.135 8.785 1.00 97.62 87 ALA A C 1
ATOM 695 O O . ALA A 1 87 ? -5.878 -11.582 9.753 1.00 97.62 87 ALA A O 1
ATOM 696 N N . LYS A 1 88 ? -4.583 -9.986 8.845 1.00 97.25 88 LYS A N 1
ATOM 697 C CA . LYS A 1 88 ? -4.524 -9.158 10.054 1.00 97.25 88 LYS A CA 1
ATOM 698 C C . LYS A 1 88 ? -5.894 -8.626 10.461 1.00 97.25 88 LYS A C 1
ATOM 700 O O . LYS A 1 88 ? -6.245 -8.755 11.625 1.00 97.25 88 LYS A O 1
ATOM 705 N N . PHE A 1 89 ? -6.672 -8.080 9.526 1.00 96.56 89 PHE A N 1
ATOM 706 C CA . PHE A 1 89 ? -8.014 -7.567 9.822 1.00 96.56 89 PHE A CA 1
ATOM 707 C C . PHE A 1 89 ? -8.970 -8.665 10.290 1.00 96.56 89 PHE A C 1
ATOM 709 O O . PHE A 1 89 ? -9.738 -8.440 11.216 1.00 96.56 89 PHE A O 1
ATOM 716 N N . LYS A 1 90 ? -8.858 -9.883 9.745 1.00 97.00 90 LYS A N 1
ATOM 717 C CA . LYS A 1 90 ? -9.615 -11.028 10.267 1.00 97.00 90 LYS A CA 1
ATOM 718 C C . LYS A 1 90 ? -9.324 -11.276 11.754 1.00 97.00 90 LYS A C 1
ATOM 720 O O . LYS A 1 90 ? -10.254 -11.410 12.537 1.00 97.00 90 LYS A O 1
ATOM 725 N N . ILE A 1 91 ? -8.048 -11.277 12.142 1.00 96.56 91 ILE A N 1
ATOM 726 C CA . ILE A 1 91 ? -7.639 -11.454 13.544 1.00 96.56 91 ILE A CA 1
ATOM 727 C C . ILE A 1 91 ? -8.088 -10.263 14.404 1.00 96.56 91 ILE A C 1
ATOM 729 O O . ILE A 1 91 ? -8.542 -10.463 15.523 1.00 96.56 91 ILE A O 1
ATOM 733 N N . ILE A 1 92 ? -8.009 -9.030 13.894 1.00 96.88 92 ILE A N 1
ATOM 734 C CA . ILE A 1 92 ? -8.508 -7.832 14.593 1.00 96.88 92 ILE A CA 1
ATOM 735 C C . ILE A 1 92 ? -9.990 -8.003 14.950 1.00 96.88 92 ILE A C 1
ATOM 737 O O . ILE A 1 92 ? -10.341 -7.833 16.113 1.00 96.88 92 ILE A O 1
ATOM 741 N N . HIS A 1 93 ? -10.831 -8.427 14.006 1.00 96.56 93 HIS A N 1
ATOM 742 C CA . HIS A 1 93 ? -12.252 -8.671 14.274 1.00 96.56 93 HIS A CA 1
ATOM 743 C C . HIS A 1 93 ? -12.492 -9.826 15.263 1.00 96.56 93 HIS A C 1
ATOM 745 O O . HIS A 1 93 ? -13.413 -9.763 16.072 1.00 96.56 93 HIS A O 1
ATOM 751 N N . GLU A 1 94 ? -11.647 -10.863 15.265 1.00 95.12 94 GLU A N 1
ATOM 752 C CA . GLU A 1 94 ? -11.694 -11.925 16.286 1.00 95.12 94 GLU A CA 1
ATOM 753 C C . GLU A 1 94 ? -11.372 -11.385 17.698 1.00 95.12 94 GLU A C 1
ATOM 755 O O . GLU A 1 94 ? -12.006 -11.790 18.674 1.00 95.12 94 GLU A O 1
ATOM 760 N N . PHE A 1 95 ? -10.433 -10.437 17.825 1.00 94.12 95 PHE A N 1
ATOM 761 C CA . PHE A 1 95 ? -10.158 -9.732 19.088 1.00 94.12 95 PHE A CA 1
ATOM 762 C C . PHE A 1 95 ? -11.322 -8.829 19.511 1.00 94.12 95 PHE A C 1
ATOM 764 O O . PHE A 1 95 ? -11.659 -8.763 20.694 1.00 94.12 95 PHE A O 1
ATOM 771 N N . GLU A 1 96 ? -11.947 -8.142 18.555 1.00 95.19 96 GLU A N 1
ATOM 772 C CA . GLU A 1 96 ? -13.050 -7.215 18.809 1.00 95.19 96 GLU A CA 1
ATOM 773 C C . GLU A 1 96 ? -14.277 -7.887 19.442 1.00 95.19 96 GLU A C 1
ATOM 775 O O . GLU A 1 96 ? -14.971 -7.242 20.224 1.00 95.19 96 GLU A O 1
ATOM 780 N N . GLN A 1 97 ? -14.497 -9.188 19.212 1.00 94.50 97 GLN A N 1
ATOM 781 C CA . GLN A 1 97 ? -15.567 -9.961 19.866 1.00 94.50 97 GLN A CA 1
ATOM 782 C C . GLN A 1 97 ? -15.430 -10.041 21.395 1.00 94.50 97 GLN A C 1
ATOM 784 O O . GLN A 1 97 ? -16.400 -10.337 22.089 1.00 94.50 97 GLN A O 1
ATOM 789 N N . GLN A 1 98 ? -14.226 -9.807 21.921 1.00 94.00 98 GLN A N 1
ATOM 790 C CA . GLN A 1 98 ? -13.922 -9.843 23.353 1.00 94.00 98 GLN A CA 1
ATOM 791 C C . GLN A 1 98 ? -13.807 -8.439 23.966 1.00 94.00 98 GLN A C 1
ATOM 793 O O . GLN A 1 98 ? -13.659 -8.306 25.182 1.00 94.00 98 GLN A O 1
ATOM 798 N N . LEU A 1 99 ? -13.852 -7.389 23.141 1.00 93.69 99 LEU A N 1
ATOM 799 C CA . LEU A 1 99 ? -13.785 -6.000 23.582 1.00 93.69 99 LEU A CA 1
ATOM 800 C C . LEU A 1 99 ? -15.198 -5.413 23.741 1.00 93.69 99 LEU A C 1
ATOM 802 O O . LEU A 1 99 ? -16.133 -5.860 23.082 1.00 93.69 99 LEU A O 1
ATOM 806 N N . PRO A 1 100 ? -15.379 -4.369 24.576 1.00 92.75 100 PRO A N 1
ATOM 807 C CA . PRO A 1 100 ? -16.689 -3.735 24.764 1.00 92.75 100 PRO A CA 1
ATOM 808 C C . PRO A 1 100 ? -17.288 -3.134 23.485 1.00 92.75 100 PRO A C 1
ATOM 810 O O . PRO A 1 100 ? -18.496 -2.920 23.408 1.00 92.75 100 PRO A O 1
ATOM 813 N N . LEU A 1 101 ? -16.441 -2.812 22.504 1.00 93.31 101 LEU A N 1
ATOM 814 C CA . LEU A 1 101 ? -16.843 -2.247 21.226 1.00 93.31 101 LEU A CA 1
ATOM 815 C C . LEU A 1 101 ? -15.899 -2.725 20.121 1.00 93.31 101 LEU A C 1
ATOM 817 O O . LEU A 1 101 ? -14.687 -2.523 20.209 1.00 93.31 101 LEU A O 1
ATOM 821 N N . ALA A 1 102 ? -16.480 -3.281 19.060 1.00 94.88 102 ALA A N 1
ATOM 822 C CA . ALA A 1 102 ? -15.794 -3.590 17.814 1.00 94.88 102 ALA A CA 1
ATOM 823 C C . ALA A 1 102 ? -15.653 -2.310 16.979 1.00 94.88 102 ALA A C 1
ATOM 825 O O . ALA A 1 102 ? -16.600 -1.880 16.321 1.00 94.88 102 ALA A O 1
ATOM 826 N N . MET A 1 103 ? -14.505 -1.643 17.081 1.00 94.25 103 MET A N 1
ATOM 827 C CA . MET A 1 103 ? -14.287 -0.316 16.501 1.00 94.25 103 MET A CA 1
ATOM 828 C C . MET A 1 103 ? -14.327 -0.354 14.972 1.00 94.25 103 MET A C 1
ATOM 830 O O . MET A 1 103 ? -15.010 0.471 14.369 1.00 94.25 103 MET A O 1
ATOM 834 N N . TYR A 1 104 ? -13.638 -1.315 14.353 1.00 94.69 104 TYR A N 1
ATOM 835 C CA . TYR A 1 104 ? -13.559 -1.440 12.899 1.00 94.69 104 TYR A CA 1
ATOM 836 C C . TYR A 1 104 ? -14.871 -1.914 12.286 1.00 94.69 104 TYR A C 1
ATOM 838 O O . TYR A 1 104 ? -15.314 -1.348 11.285 1.00 94.69 104 TYR A O 1
ATOM 846 N N . ASP A 1 105 ? -15.534 -2.896 12.902 1.00 94.12 105 ASP A N 1
ATOM 847 C CA . ASP A 1 105 ? -16.875 -3.288 12.460 1.00 94.12 105 ASP A CA 1
ATOM 848 C C . ASP A 1 105 ? -17.837 -2.105 12.561 1.00 94.12 105 ASP A C 1
ATOM 850 O O . ASP A 1 105 ? -18.545 -1.800 11.600 1.00 94.12 105 ASP A O 1
ATOM 854 N N . ARG A 1 106 ? -17.818 -1.377 13.688 1.00 95.50 106 ARG A N 1
ATOM 855 C CA . ARG A 1 106 ? -18.694 -0.222 13.886 1.00 95.50 106 ARG A CA 1
ATOM 856 C C . ARG A 1 106 ? -18.420 0.896 12.885 1.00 95.50 106 ARG A C 1
ATOM 858 O O . ARG A 1 106 ? -19.371 1.492 12.381 1.00 95.50 106 ARG A O 1
ATOM 865 N N . GLU A 1 107 ? -17.155 1.173 12.585 1.00 94.50 107 GLU A N 1
ATOM 866 C CA . GLU A 1 107 ? -16.751 2.127 11.549 1.00 94.50 107 GLU A CA 1
ATOM 867 C C . GLU A 1 107 ? -17.348 1.742 10.188 1.00 94.50 107 GLU A C 1
ATOM 869 O O . GLU A 1 107 ? -17.978 2.574 9.529 1.00 94.50 107 GLU A O 1
ATOM 874 N N . TRP A 1 108 ? -17.248 0.466 9.804 1.00 93.00 108 TRP A N 1
ATOM 875 C CA . TRP A 1 108 ? -17.825 -0.036 8.559 1.00 93.00 108 TRP A CA 1
ATOM 876 C C . TRP A 1 108 ? -19.351 0.126 8.499 1.00 93.00 108 TRP A C 1
ATOM 878 O O . TRP A 1 108 ? -19.902 0.487 7.454 1.00 93.00 108 TRP A O 1
ATOM 888 N N . GLU A 1 109 ? -20.052 -0.067 9.621 1.00 93.44 109 GLU A N 1
ATOM 889 C CA . GLU A 1 109 ? -21.495 0.186 9.700 1.00 93.44 109 GLU A CA 1
ATOM 890 C C . GLU A 1 109 ? -21.851 1.664 9.548 1.00 93.44 109 GLU A C 1
ATOM 892 O O . GLU A 1 109 ? -22.791 2.005 8.827 1.00 93.44 109 GLU A O 1
ATOM 897 N N . VAL A 1 110 ? -21.109 2.547 10.224 1.00 93.31 110 VAL A N 1
ATOM 898 C CA . VAL A 1 110 ? -21.320 4.000 10.160 1.00 93.31 110 VAL A CA 1
ATOM 899 C C . VAL A 1 110 ? -21.155 4.484 8.722 1.00 93.31 110 VAL A C 1
ATOM 901 O O . VAL A 1 110 ? -22.016 5.217 8.221 1.00 93.31 110 VAL A O 1
ATOM 904 N N . LEU A 1 111 ? -20.133 3.974 8.032 1.00 92.50 111 LEU A N 1
ATOM 905 C CA . LEU A 1 111 ? -19.871 4.225 6.616 1.00 92.50 111 LEU A CA 1
ATOM 906 C C . LEU A 1 111 ? -20.902 3.576 5.672 1.00 92.50 111 LEU A C 1
ATOM 908 O O . LEU A 1 111 ? -20.873 3.810 4.471 1.00 92.50 111 LEU A O 1
ATOM 912 N N . GLY A 1 112 ? -21.884 2.834 6.190 1.00 91.31 112 GLY A N 1
ATOM 913 C CA . GLY A 1 112 ? -22.985 2.289 5.395 1.00 91.31 112 GLY A CA 1
ATOM 914 C C . GLY A 1 112 ? -22.619 1.033 4.616 1.00 91.31 112 GLY A C 1
ATOM 915 O O . GLY A 1 112 ? -23.253 0.754 3.606 1.00 91.31 112 GLY A O 1
ATOM 916 N N . LYS A 1 113 ? -21.607 0.282 5.064 1.00 90.75 113 LYS A N 1
ATOM 917 C CA . LYS A 1 113 ? -21.247 -1.044 4.535 1.00 90.75 113 LYS A CA 1
ATOM 918 C C . LYS A 1 113 ? -21.006 -1.087 3.014 1.00 90.75 113 LYS A C 1
ATOM 920 O O . LYS A 1 113 ? -21.151 -2.135 2.392 1.00 90.75 113 LYS A O 1
ATOM 925 N N . GLY A 1 114 ? -20.630 0.044 2.414 1.00 87.25 114 GLY A N 1
ATOM 926 C CA . GLY A 1 114 ? -20.430 0.191 0.970 1.00 87.25 114 GLY A CA 1
ATOM 927 C C . GLY A 1 114 ? -21.708 0.392 0.144 1.00 87.25 114 GLY A C 1
ATOM 928 O O . GLY A 1 114 ? -21.614 0.474 -1.077 1.00 87.25 114 GLY A O 1
ATOM 929 N N . GLU A 1 115 ? -22.881 0.492 0.771 1.00 88.50 115 GLU A N 1
ATOM 930 C CA . GLU A 1 115 ? -24.169 0.683 0.085 1.00 88.50 115 GLU A CA 1
ATOM 931 C C . GLU A 1 115 ? -24.486 2.161 -0.187 1.00 88.50 115 GLU A C 1
ATOM 933 O O . GLU A 1 115 ? -25.198 2.483 -1.136 1.00 88.50 115 GLU A O 1
ATOM 938 N N . ASP A 1 116 ? -23.936 3.073 0.620 1.00 87.44 116 ASP A N 1
ATOM 939 C CA . ASP A 1 116 ? -24.163 4.513 0.491 1.00 87.44 116 ASP A CA 1
ATOM 940 C C . ASP A 1 116 ? -22.879 5.238 0.078 1.00 87.44 116 ASP A C 1
ATOM 942 O O . ASP A 1 116 ? -22.062 5.637 0.909 1.00 87.44 116 ASP A O 1
ATOM 946 N N . SER A 1 117 ? -22.706 5.445 -1.231 1.00 80.31 117 SER A N 1
ATOM 947 C CA . SER A 1 117 ? -21.524 6.115 -1.784 1.00 80.31 117 SER A CA 1
ATOM 948 C C . SER A 1 117 ? -21.344 7.551 -1.281 1.00 80.31 117 SER A C 1
ATOM 950 O O . SER A 1 117 ? -20.229 8.064 -1.320 1.00 80.31 117 SER A O 1
ATOM 952 N N . LYS A 1 118 ? -22.408 8.214 -0.801 1.00 85.38 118 LYS A N 1
ATOM 953 C CA . LYS A 1 118 ? -22.331 9.592 -0.286 1.00 85.38 118 LYS A CA 1
ATOM 954 C C . LYS A 1 118 ? -21.605 9.677 1.054 1.00 85.38 118 LYS A C 1
ATOM 956 O O . LYS A 1 118 ? -21.176 10.760 1.424 1.00 85.38 118 LYS A O 1
ATOM 961 N N . LYS A 1 119 ? -21.454 8.561 1.773 1.00 83.25 119 LYS A N 1
ATOM 962 C CA . LYS A 1 119 ? -20.711 8.501 3.043 1.00 83.25 119 LYS A CA 1
ATOM 963 C C . LYS A 1 119 ? -19.195 8.402 2.868 1.00 83.25 119 LYS A C 1
ATOM 965 O O . LYS A 1 119 ? -18.471 8.459 3.856 1.00 83.25 119 LYS A O 1
ATOM 970 N N . TYR A 1 120 ? -18.728 8.234 1.632 1.00 75.62 120 TYR A N 1
ATOM 971 C CA . TYR A 1 120 ? -17.316 8.050 1.291 1.00 75.62 120 TYR A CA 1
ATOM 972 C C . TYR A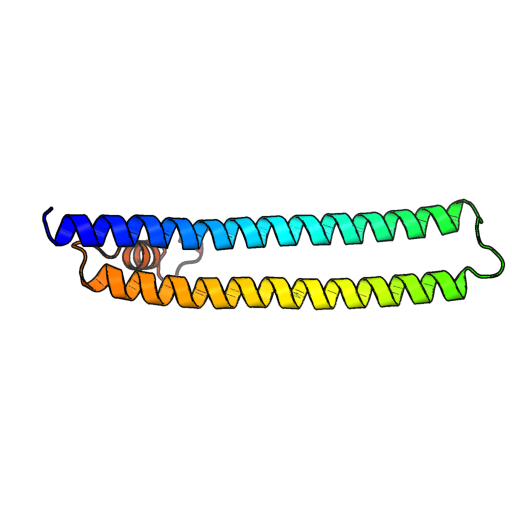 1 120 ? -16.736 9.203 0.447 1.00 75.62 120 TYR A C 1
ATOM 974 O O . TYR A 1 120 ? -15.563 9.136 0.078 1.00 75.62 120 TYR A O 1
ATOM 982 N N . LEU A 1 121 ? -17.547 10.218 0.120 1.00 73.25 121 LEU A N 1
ATOM 983 C CA . LEU A 1 121 ? -17.204 11.405 -0.681 1.00 73.25 121 LEU A CA 1
ATOM 984 C C . LEU A 1 121 ? -17.171 12.655 0.202 1.00 73.25 121 LEU A C 1
ATOM 986 O O . LEU A 1 121 ? -16.292 13.506 -0.051 1.00 73.25 121 LEU A O 1
#

Radius of gyration: 22.88 Å; chains: 1; bounding box: 49×24×69 Å

pLDDT: mean 92.3, std 8.03, range [61.44, 98.44]

Sequence (121 aa):
MDQISVLLEQYKLYVEMADRVSIRRGQTNRFYISLLSGLLTLVLLTQEKGLFSQHQSILLVAVALLGVALCALWNINIRSYRQLNTAKFKIIHEFEQQLPLAMYDREWEVLGKGEDSKKYL

Secondary structure (DSSP, 8-state):
--HHHHHHHHHHHHHHHHHHHHHHHHHHHHHHHHHHHHHHHHHHHHHHTTTTTTTHHHHHHHHHHHHHHHHHHHHHHHHHHHHHHHHHHHHHHHHHTTSS--HHHHHHHHTTTTT-GGG--

Foldseek 3Di:
DPPQVVLVVVLVVLVVVLVVLVVVLVVLVVVLVVVLVVLVVVLVVCVVVVPCVPCNVVVVVVSVVVNVVSVVVNVVSNVVSVVVSVVSVVVSQVSQVVHPHSPVVVVCVVCPVPPDVVSVD